Protein AF-A0A3D4RUM2-F1 (afdb_monomer)

pLDDT: mean 74.3, std 15.33, range [37.53, 96.12]

Foldseek 3Di:
DDDPDDDDDDDPPVRPPVVVVVVVVVVVVVVVVVVVVVVVCVVVCPPPPDDPDDPDCVVVVVVPPDDDDDDDDPDPPDDDDPCPPPDDPDDDDDDDPPDDPPDDDPPDDPDD

Radius of gyration: 34.15 Å; Cα contacts (8 Å, |Δi|>4): 4; chains: 1; bounding box: 42×43×91 Å

Sequence (112 aa):
MSKPTLKLPEIPEAEQTPLVQALLRLIVEQQERIEELEAEVKRLKELKGKPKLKPSRMDAETDKAGEGGTEKKPKPGPKRAKTGELEVHEEQKIVPEGRPVDAREKGWRFKG

Structure (mmCIF, N/CA/C/O backbone):
data_AF-A0A3D4RUM2-F1
#
_entry.id   AF-A0A3D4RUM2-F1
#
loop_
_atom_site.group_PDB
_atom_site.id
_atom_site.type_symbol
_atom_site.label_atom_id
_atom_site.label_alt_id
_atom_site.label_comp_id
_atom_site.label_asym_id
_atom_site.label_entity_id
_atom_site.label_seq_id
_atom_site.pdbx_PDB_ins_code
_atom_site.Cartn_x
_atom_site.Cartn_y
_atom_site.Cartn_z
_atom_site.occupancy
_atom_site.B_iso_or_equiv
_atom_site.auth_seq_id
_atom_site.auth_comp_id
_atom_site.auth_asym_id
_atom_site.auth_atom_id
_atom_site.pdbx_PDB_model_num
ATOM 1 N N . MET A 1 1 ? -0.397 6.272 -10.524 1.00 44.44 1 MET A N 1
ATOM 2 C CA . MET A 1 1 ? -1.490 5.843 -9.633 1.00 44.44 1 MET A CA 1
ATOM 3 C C . MET A 1 1 ? -1.495 6.805 -8.461 1.00 44.44 1 MET A C 1
ATOM 5 O O . MET A 1 1 ? -0.466 6.913 -7.805 1.00 44.44 1 MET A O 1
ATOM 9 N N . SER A 1 2 ? -2.564 7.585 -8.292 1.00 39.97 2 SER A N 1
ATOM 10 C CA . SER A 1 2 ? -2.698 8.489 -7.144 1.00 39.97 2 SER A CA 1
ATOM 11 C C . SER A 1 2 ? -2.828 7.630 -5.887 1.00 39.97 2 SER A C 1
ATOM 13 O O . SER A 1 2 ? -3.645 6.710 -5.885 1.00 39.97 2 SER A O 1
ATOM 15 N N . LYS A 1 3 ? -1.993 7.862 -4.870 1.00 57.41 3 LYS A N 1
ATOM 16 C CA . LYS A 1 3 ? -2.107 7.144 -3.595 1.00 57.41 3 LYS A CA 1
ATOM 17 C C . LYS A 1 3 ? -3.435 7.555 -2.946 1.00 57.41 3 LYS A C 1
ATOM 19 O O . LYS A 1 3 ? -3.664 8.762 -2.837 1.00 57.41 3 LYS A O 1
ATOM 24 N N . PRO A 1 4 ? -4.313 6.625 -2.539 1.00 57.97 4 PRO A N 1
ATOM 25 C CA . PRO A 1 4 ? -5.451 6.994 -1.717 1.00 57.97 4 PRO A CA 1
ATOM 26 C C . PRO A 1 4 ? -4.900 7.433 -0.360 1.00 57.97 4 PRO A C 1
ATOM 28 O O . PRO A 1 4 ? -4.425 6.619 0.423 1.00 57.97 4 PRO A O 1
ATOM 31 N N . THR A 1 5 ? -4.899 8.736 -0.098 1.00 64.88 5 THR A N 1
ATOM 32 C CA . THR A 1 5 ? -4.703 9.247 1.255 1.00 64.88 5 THR A CA 1
ATOM 33 C C . THR A 1 5 ? -5.877 8.758 2.092 1.00 64.88 5 THR A C 1
ATOM 35 O O . THR A 1 5 ? -7.023 9.128 1.825 1.00 64.88 5 THR A O 1
ATOM 38 N N . LEU A 1 6 ? -5.604 7.890 3.070 1.00 67.50 6 LEU A N 1
ATOM 39 C CA . LEU A 1 6 ? -6.606 7.443 4.029 1.00 67.50 6 LEU A CA 1
ATOM 40 C C . LEU A 1 6 ? -7.081 8.657 4.824 1.00 67.50 6 LEU A C 1
ATOM 42 O O . LEU A 1 6 ? -6.383 9.168 5.697 1.00 67.50 6 LEU A O 1
ATOM 46 N N . LYS A 1 7 ? -8.270 9.149 4.486 1.00 76.69 7 LYS A N 1
ATOM 47 C CA . LYS A 1 7 ? -8.981 10.115 5.314 1.00 76.69 7 LYS A CA 1
ATOM 48 C C . LYS A 1 7 ? -9.727 9.319 6.371 1.00 76.69 7 LYS A C 1
ATOM 50 O O . LYS A 1 7 ? -10.670 8.603 6.038 1.00 76.69 7 LYS A O 1
ATOM 55 N N . LEU A 1 8 ? -9.271 9.410 7.617 1.00 74.94 8 LEU A N 1
ATOM 56 C CA . LEU A 1 8 ? -10.017 8.851 8.735 1.00 74.94 8 LEU A CA 1
ATOM 57 C C . LEU A 1 8 ? -11.351 9.607 8.863 1.00 74.94 8 LEU A C 1
ATOM 59 O O . LEU A 1 8 ? -11.369 10.827 8.680 1.00 74.94 8 LEU A O 1
ATOM 63 N N . PRO A 1 9 ? -12.463 8.906 9.126 1.00 80.62 9 PRO A N 1
ATOM 64 C CA . PRO A 1 9 ? -13.733 9.562 9.395 1.00 80.62 9 PRO A CA 1
ATOM 65 C C . PRO A 1 9 ? -13.641 10.374 10.693 1.00 80.62 9 PRO A C 1
ATOM 67 O O . PRO A 1 9 ? -12.991 9.953 11.650 1.00 80.62 9 PRO A O 1
ATOM 70 N N . GLU A 1 10 ? -14.308 11.527 10.734 1.00 83.06 10 GLU A N 1
ATOM 71 C CA . GLU A 1 10 ? -14.521 12.253 11.987 1.00 83.06 10 GLU A CA 1
ATOM 72 C C . GLU A 1 10 ? -15.556 11.488 12.816 1.00 83.06 10 GLU A C 1
ATOM 74 O O . GLU A 1 10 ? -16.706 11.340 12.405 1.00 83.06 10 GLU A O 1
ATOM 79 N N . ILE A 1 11 ? -15.124 10.956 13.961 1.00 83.81 11 ILE A N 1
ATOM 80 C CA . ILE A 1 11 ? -15.971 10.168 14.861 1.00 83.81 11 ILE A CA 1
ATOM 81 C C . ILE A 1 11 ? -16.381 11.061 16.042 1.00 83.81 11 ILE A C 1
ATOM 83 O O . ILE A 1 11 ? -15.493 11.556 16.751 1.00 83.81 11 ILE A O 1
ATOM 87 N N . PRO A 1 12 ? -17.691 11.268 16.285 1.00 89.00 12 PRO A N 1
ATOM 88 C CA . PRO A 1 12 ? -18.180 12.021 17.439 1.00 89.00 12 PRO A CA 1
ATOM 89 C C . PRO A 1 12 ? -17.636 11.455 18.757 1.00 89.00 12 PRO A C 1
ATOM 91 O O . PRO A 1 12 ? -17.485 10.243 18.890 1.00 89.00 12 PRO A O 1
ATOM 94 N N . GLU A 1 13 ? -17.394 12.298 19.766 1.00 81.94 13 GL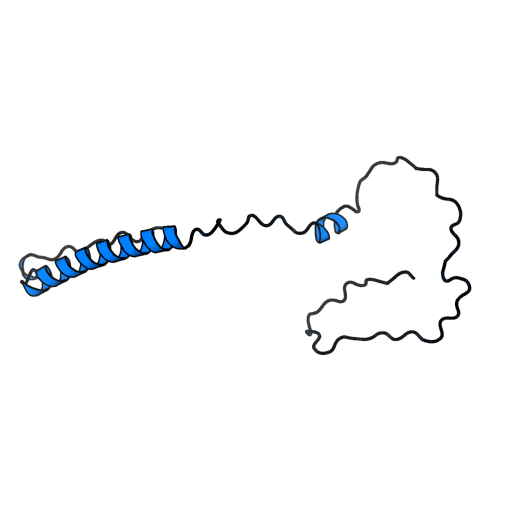U A N 1
ATOM 95 C CA . GLU A 1 13 ? -16.812 11.863 21.053 1.00 81.94 13 GLU A CA 1
ATOM 96 C C . GLU A 1 13 ? -17.601 10.728 21.727 1.00 81.94 13 GLU A C 1
ATOM 98 O O . GLU A 1 13 ? -17.008 9.814 22.296 1.00 81.94 13 GLU A O 1
ATOM 103 N N . ALA A 1 14 ? -18.931 10.733 21.595 1.00 88.12 14 ALA A N 1
ATOM 104 C CA . ALA A 1 14 ? -19.806 9.684 22.123 1.00 88.12 14 ALA A CA 1
ATOM 105 C C . ALA A 1 14 ? -19.529 8.289 21.524 1.00 88.12 14 ALA A C 1
ATOM 107 O O . ALA A 1 14 ? -19.823 7.274 22.153 1.00 88.12 14 ALA A O 1
ATOM 108 N N . GLU A 1 15 ? -18.955 8.232 20.322 1.00 88.62 15 GLU A N 1
ATOM 109 C CA . GLU A 1 15 ? -18.638 7.002 19.594 1.00 88.62 15 GLU A CA 1
ATOM 110 C C . GLU A 1 15 ? -17.154 6.611 19.715 1.00 88.62 15 GLU A C 1
ATOM 112 O O . GLU A 1 15 ? -16.763 5.513 19.308 1.00 88.62 15 GLU A O 1
ATOM 117 N N . GLN A 1 16 ? -16.321 7.449 20.346 1.00 88.12 16 GLN A N 1
ATOM 118 C CA . GLN A 1 16 ? -14.902 7.177 20.614 1.00 88.12 16 GLN A CA 1
ATOM 119 C C . GLN A 1 16 ? -14.714 6.229 21.801 1.00 88.12 16 GLN A C 1
ATOM 121 O O . GLN A 1 16 ? -13.999 6.502 22.766 1.00 88.12 16 GLN A O 1
ATOM 126 N N . THR A 1 17 ? -15.359 5.071 21.720 1.00 94.75 17 THR A N 1
ATOM 127 C CA . THR A 1 17 ? -15.164 3.994 22.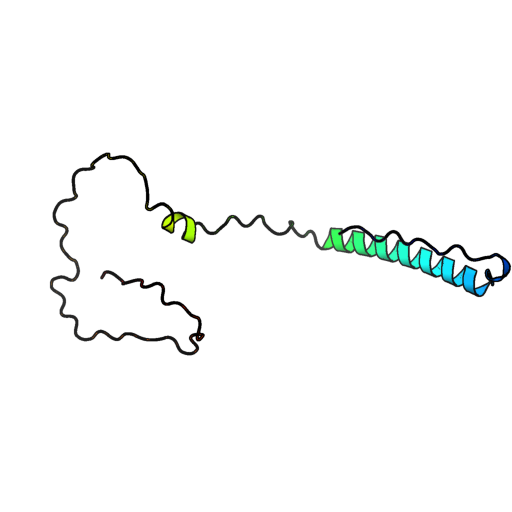686 1.00 94.75 17 THR A CA 1
ATOM 128 C C . THR A 1 17 ? -13.693 3.543 22.703 1.00 94.75 17 THR A C 1
ATOM 130 O O . THR A 1 17 ? -12.996 3.660 21.687 1.00 94.75 17 THR A O 1
ATOM 133 N N . PRO A 1 18 ? -13.200 2.959 23.811 1.00 94.69 18 PRO A N 1
ATOM 134 C CA . PRO A 1 18 ? -11.823 2.462 23.889 1.00 94.69 18 PRO A CA 1
ATOM 135 C C . PRO A 1 18 ? -11.457 1.480 22.765 1.00 94.69 18 PRO A C 1
ATOM 137 O O . PRO A 1 18 ? -10.331 1.482 22.273 1.00 94.69 18 PRO A O 1
ATOM 140 N N . LEU A 1 19 ? -12.423 0.669 22.314 1.00 96.12 19 LEU A N 1
ATOM 141 C CA . LEU A 1 19 ? -12.242 -0.239 21.183 1.00 96.12 19 LEU A CA 1
ATOM 142 C C . LEU A 1 19 ? -12.014 0.523 19.873 1.00 96.12 19 LEU A C 1
ATOM 144 O O . LEU A 1 19 ? -11.098 0.191 19.128 1.00 96.12 19 LEU A O 1
ATOM 148 N N . VAL A 1 20 ? -12.822 1.549 19.598 1.00 94.56 20 VAL A N 1
ATOM 149 C CA . VAL A 1 20 ? -12.679 2.379 18.393 1.00 94.56 20 VAL A CA 1
ATOM 150 C C . VAL A 1 20 ? -11.311 3.059 18.372 1.00 94.56 20 VAL A C 1
ATOM 152 O O . VAL A 1 20 ? -10.632 3.025 17.350 1.00 94.56 20 VAL A O 1
ATOM 155 N N . GLN A 1 21 ? -10.849 3.589 19.506 1.00 91.25 21 GLN A N 1
ATOM 156 C CA . GLN A 1 21 ? -9.511 4.183 19.611 1.00 91.25 21 GLN A CA 1
ATOM 157 C C . GLN A 1 21 ? -8.394 3.161 19.342 1.00 91.25 21 GLN A C 1
ATOM 159 O O . GLN A 1 21 ? -7.445 3.456 18.613 1.00 91.25 21 GLN A O 1
ATOM 164 N N . ALA A 1 22 ? -8.519 1.943 19.879 1.00 95.00 22 ALA A N 1
ATOM 165 C CA . ALA A 1 22 ? -7.567 0.866 19.620 1.00 95.00 22 ALA A CA 1
ATOM 166 C C . ALA A 1 22 ? -7.545 0.461 18.135 1.00 95.00 22 ALA A C 1
ATOM 168 O O . ALA A 1 22 ? -6.473 0.277 17.563 1.00 95.00 22 ALA A O 1
ATOM 169 N N . LEU A 1 23 ? -8.712 0.376 17.489 1.00 94.50 23 LEU A N 1
ATOM 170 C CA . LEU A 1 23 ? -8.820 0.073 16.061 1.00 94.50 23 LEU A CA 1
ATOM 171 C C . LEU A 1 23 ? -8.200 1.170 15.192 1.00 94.50 23 LEU A C 1
ATOM 173 O O . LEU A 1 23 ? -7.454 0.855 14.270 1.00 94.50 23 LEU A O 1
ATOM 177 N N . LEU A 1 24 ? -8.455 2.445 15.500 1.00 91.38 24 LEU A N 1
ATOM 178 C CA . LEU A 1 24 ? -7.840 3.568 14.786 1.00 91.38 24 LEU A CA 1
ATOM 179 C C . LEU A 1 24 ? -6.315 3.514 14.872 1.00 91.38 24 LEU A C 1
ATOM 181 O O . LEU A 1 24 ? -5.637 3.675 13.859 1.00 91.38 24 LEU A O 1
ATOM 185 N N . ARG A 1 25 ? -5.773 3.223 16.059 1.00 91.94 25 ARG A N 1
ATOM 186 C CA . ARG A 1 25 ? -4.330 3.053 16.245 1.00 91.94 25 ARG A CA 1
ATOM 187 C C . ARG A 1 25 ? -3.776 1.903 15.402 1.00 91.94 25 ARG A C 1
ATOM 189 O O . ARG A 1 25 ? -2.787 2.093 14.703 1.00 91.94 25 ARG A O 1
ATOM 196 N N . LEU A 1 26 ? -4.436 0.745 15.419 1.00 95.31 26 LEU A N 1
ATOM 197 C CA . LEU A 1 26 ? -4.032 -0.409 14.611 1.00 95.31 26 LEU A CA 1
ATOM 198 C C . LEU A 1 26 ? -4.060 -0.107 13.108 1.00 95.31 26 LEU A C 1
ATOM 200 O O . LEU A 1 26 ? -3.181 -0.561 12.385 1.00 95.31 26 LEU A O 1
ATOM 204 N N . ILE A 1 27 ? -5.047 0.656 12.632 1.00 92.81 27 ILE A N 1
ATOM 205 C CA . ILE A 1 27 ? -5.137 1.067 11.224 1.00 92.81 27 ILE A CA 1
ATOM 206 C C . ILE A 1 27 ? -3.940 1.943 10.839 1.00 92.81 27 ILE A C 1
ATOM 208 O O . ILE A 1 27 ? -3.355 1.732 9.779 1.00 92.81 27 ILE A O 1
ATOM 212 N N . VAL A 1 28 ? -3.554 2.893 11.697 1.00 90.06 28 VAL A N 1
ATOM 213 C CA . VAL A 1 28 ? -2.382 3.751 11.460 1.00 90.06 28 VAL A CA 1
ATOM 214 C C . VAL A 1 28 ? -1.098 2.920 11.416 1.00 90.06 28 VAL A C 1
ATOM 216 O O . VAL A 1 28 ? -0.361 3.004 10.437 1.00 90.06 28 VAL A O 1
ATOM 219 N N . GLU A 1 29 ? -0.873 2.054 12.407 1.00 94.38 29 GLU A N 1
ATOM 220 C CA . GLU A 1 29 ? 0.309 1.178 12.464 1.00 94.38 29 GLU A CA 1
ATOM 221 C C . GLU A 1 29 ? 0.385 0.239 11.241 1.00 94.38 29 GLU A C 1
ATOM 223 O O . GLU A 1 29 ? 1.452 0.020 10.662 1.00 94.38 29 GLU A O 1
ATOM 228 N N . GLN A 1 30 ? -0.756 -0.293 10.790 1.00 95.50 30 GLN A N 1
ATOM 229 C CA . GLN A 1 30 ? -0.823 -1.101 9.570 1.00 95.50 30 GLN A CA 1
ATOM 230 C C . GLN A 1 30 ? -0.493 -0.286 8.320 1.00 95.50 30 GLN A C 1
ATOM 232 O O . GLN A 1 30 ? 0.200 -0.793 7.437 1.00 95.50 30 GLN A O 1
ATOM 237 N N . GLN A 1 31 ? -0.965 0.957 8.234 1.00 91.19 31 GLN A N 1
ATOM 238 C CA . GLN A 1 31 ? -0.707 1.813 7.082 1.00 91.19 31 GLN A CA 1
ATOM 239 C C . GLN A 1 31 ? 0.780 2.156 6.962 1.00 91.19 31 GLN A C 1
ATOM 241 O O . GLN A 1 31 ? 1.341 2.034 5.874 1.00 91.19 31 GLN A O 1
ATOM 246 N N . GLU A 1 32 ? 1.434 2.502 8.071 1.00 92.56 32 GLU A N 1
ATOM 247 C CA . GLU A 1 32 ? 2.885 2.720 8.112 1.00 92.56 32 GLU A CA 1
ATOM 248 C C . GLU A 1 32 ? 3.634 1.477 7.620 1.00 92.56 32 GLU A C 1
ATOM 250 O O . GLU A 1 32 ? 4.496 1.555 6.741 1.00 92.56 32 GLU A O 1
ATOM 255 N N . ARG A 1 33 ? 3.233 0.295 8.105 1.00 95.56 33 ARG A N 1
ATOM 256 C CA . ARG A 1 33 ? 3.854 -0.964 7.692 1.00 95.56 33 ARG A CA 1
ATOM 257 C C . ARG A 1 33 ? 3.644 -1.272 6.210 1.00 95.56 33 ARG A C 1
ATOM 259 O O . ARG A 1 33 ? 4.554 -1.783 5.555 1.00 95.56 33 ARG A O 1
ATOM 266 N N . ILE A 1 34 ? 2.461 -0.987 5.671 1.00 95.12 34 ILE A N 1
ATOM 267 C CA . ILE A 1 34 ? 2.175 -1.142 4.241 1.00 95.12 34 ILE A CA 1
ATOM 268 C C . ILE A 1 34 ? 3.079 -0.216 3.428 1.00 95.12 34 ILE A C 1
ATOM 270 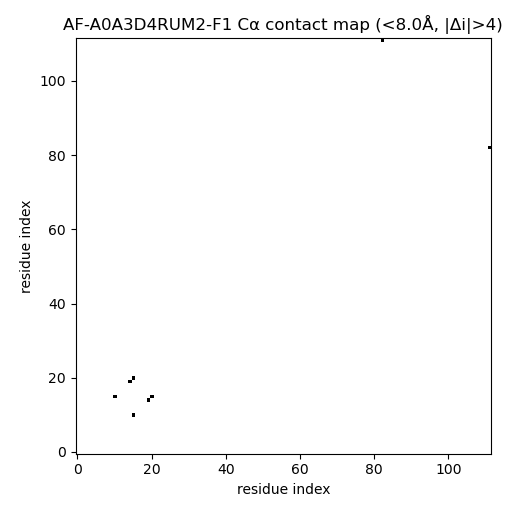O O . ILE A 1 34 ? 3.668 -0.665 2.449 1.00 95.12 34 ILE A O 1
ATOM 274 N N . GLU A 1 35 ? 3.249 1.038 3.841 1.00 90.56 35 GLU A N 1
ATOM 275 C CA . GLU A 1 35 ? 4.100 1.998 3.134 1.00 90.56 35 GLU A CA 1
ATOM 276 C C . GLU A 1 35 ? 5.572 1.580 3.116 1.00 90.56 35 GLU A C 1
ATOM 278 O O . GLU A 1 35 ? 6.215 1.649 2.064 1.00 90.56 35 GLU A O 1
ATOM 283 N N . GLU A 1 36 ? 6.093 1.088 4.242 1.00 93.81 36 GLU A N 1
ATOM 284 C CA . GLU A 1 36 ? 7.434 0.505 4.318 1.00 93.81 36 GLU A CA 1
ATOM 285 C C . GLU A 1 36 ? 7.593 -0.671 3.350 1.00 93.81 36 GLU A C 1
ATOM 287 O O . GLU A 1 36 ? 8.556 -0.731 2.583 1.00 93.81 36 GLU A O 1
ATOM 292 N N . LEU A 1 37 ? 6.635 -1.603 3.356 1.00 94.62 37 LEU A N 1
ATOM 293 C CA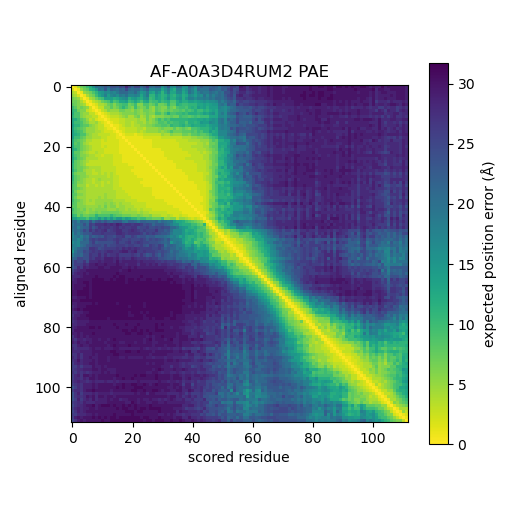 . LEU A 1 37 ? 6.667 -2.784 2.498 1.00 94.62 37 LEU A CA 1
ATOM 294 C C . LEU A 1 37 ? 6.525 -2.419 1.019 1.00 94.62 37 LEU A C 1
ATOM 296 O O . LEU A 1 37 ? 7.209 -2.999 0.181 1.00 94.62 37 LEU A O 1
ATOM 300 N N . GLU A 1 38 ? 5.683 -1.450 0.670 1.00 90.25 38 GLU A N 1
ATOM 301 C CA . GLU A 1 38 ? 5.562 -0.947 -0.698 1.00 90.25 38 GLU A CA 1
ATOM 302 C C . GLU A 1 38 ? 6.854 -0.279 -1.172 1.00 90.25 38 GLU A C 1
ATOM 304 O O . GLU A 1 38 ? 7.280 -0.496 -2.312 1.00 90.25 38 GLU A O 1
ATOM 309 N N . ALA A 1 39 ? 7.493 0.519 -0.311 1.00 87.56 39 ALA A N 1
ATOM 310 C CA . ALA A 1 39 ? 8.780 1.137 -0.602 1.00 87.56 39 ALA A CA 1
ATOM 311 C C . ALA A 1 39 ? 9.865 0.073 -0.811 1.00 87.56 39 ALA A C 1
ATOM 313 O O . ALA A 1 39 ? 10.615 0.141 -1.789 1.00 87.56 39 ALA A O 1
ATOM 314 N N . GLU A 1 40 ? 9.894 -0.946 0.045 1.00 91.56 40 GLU A N 1
ATOM 315 C CA . GLU A 1 40 ? 10.826 -2.065 -0.041 1.00 91.56 40 GLU A CA 1
ATOM 316 C C . GLU A 1 40 ? 10.581 -2.914 -1.294 1.00 91.56 40 GLU A C 1
ATOM 318 O O . GLU A 1 40 ? 11.515 -3.213 -2.033 1.00 91.56 40 GLU A O 1
ATOM 323 N N . VAL A 1 41 ? 9.325 -3.223 -1.623 1.00 89.06 41 VAL A N 1
ATOM 324 C CA . VAL A 1 41 ? 8.949 -3.901 -2.872 1.00 89.06 41 VAL A CA 1
ATOM 325 C C . VAL A 1 41 ? 9.360 -3.072 -4.081 1.00 89.06 41 VAL A C 1
ATOM 327 O O . VAL A 1 41 ? 9.856 -3.628 -5.058 1.00 89.06 41 VAL A O 1
ATOM 330 N N . LYS A 1 42 ? 9.173 -1.751 -4.049 1.00 84.12 42 LYS A N 1
ATOM 331 C CA . LYS A 1 42 ? 9.590 -0.855 -5.133 1.00 84.12 42 LYS A CA 1
ATOM 332 C C . LYS A 1 42 ? 11.109 -0.841 -5.293 1.00 84.12 42 LYS A C 1
ATOM 334 O O . LYS A 1 42 ? 11.576 -0.846 -6.431 1.00 84.12 42 LYS A O 1
ATOM 339 N N . ARG A 1 43 ? 11.853 -0.838 -4.180 1.00 84.44 43 ARG A N 1
ATOM 340 C CA . ARG A 1 43 ? 13.312 -0.965 -4.169 1.00 84.44 43 ARG A CA 1
ATOM 341 C C . ARG A 1 43 ? 13.716 -2.308 -4.760 1.00 84.44 43 ARG A C 1
ATOM 343 O O . ARG A 1 43 ? 14.329 -2.315 -5.809 1.00 84.44 43 ARG A O 1
ATOM 350 N N . LEU A 1 44 ? 13.307 -3.423 -4.154 1.00 83.44 44 LEU A N 1
ATOM 351 C CA . LEU A 1 44 ? 13.679 -4.787 -4.552 1.00 83.44 44 LEU A CA 1
ATOM 352 C C . LEU A 1 44 ? 13.279 -5.138 -5.977 1.00 83.44 44 LEU A C 1
ATOM 354 O O . LEU A 1 44 ? 13.988 -5.879 -6.651 1.00 83.44 44 LEU A O 1
ATOM 358 N N . LYS A 1 45 ? 12.133 -4.631 -6.440 1.00 75.62 45 LYS A N 1
ATOM 359 C CA . LYS A 1 45 ? 11.711 -4.900 -7.806 1.00 75.62 45 LYS A CA 1
ATOM 360 C C . LYS A 1 45 ? 12.676 -4.300 -8.815 1.00 75.62 45 LYS A C 1
ATOM 362 O O . LYS A 1 45 ? 12.672 -4.845 -9.909 1.00 75.62 45 LYS A O 1
ATOM 367 N N . GLU A 1 46 ? 13.451 -3.247 -8.483 1.00 64.25 46 GLU A N 1
ATOM 368 C CA . GLU A 1 46 ? 14.431 -2.555 -9.354 1.00 64.25 46 GLU A CA 1
ATOM 369 C C . GLU A 1 46 ? 14.052 -2.634 -10.839 1.00 64.25 46 GLU A C 1
ATOM 371 O O . GLU A 1 46 ? 14.882 -2.879 -11.720 1.00 64.25 46 GLU A O 1
ATOM 376 N N . LEU A 1 47 ? 12.751 -2.510 -11.131 1.00 59.25 47 LEU A N 1
ATOM 377 C CA . LEU A 1 47 ? 12.243 -2.808 -12.452 1.00 59.25 47 LEU A CA 1
ATOM 378 C C . LEU A 1 47 ? 12.711 -1.610 -13.241 1.00 59.25 47 LEU A C 1
ATOM 380 O O . LEU A 1 47 ? 12.110 -0.539 -13.125 1.00 59.25 47 LEU A O 1
ATOM 384 N N . LYS A 1 48 ? 13.800 -1.772 -14.006 1.00 59.81 48 LYS A N 1
ATOM 385 C CA . LYS A 1 48 ? 14.108 -0.895 -15.133 1.00 59.81 48 LYS A CA 1
ATOM 386 C C . LYS A 1 48 ? 12.758 -0.672 -15.793 1.00 59.81 48 LYS A C 1
ATOM 388 O O . LYS A 1 48 ? 12.148 -1.641 -16.251 1.00 59.81 48 LYS A O 1
ATOM 393 N N . GLY A 1 49 ? 12.228 0.548 -15.648 1.00 61.88 49 GLY A N 1
ATOM 394 C CA . GLY A 1 49 ? 10.826 0.821 -15.944 1.00 61.88 49 GLY A CA 1
ATOM 395 C C . GLY A 1 49 ? 10.485 0.272 -17.322 1.00 61.88 49 GLY A C 1
ATOM 396 O O . GLY A 1 49 ? 11.384 0.187 -18.162 1.00 61.88 49 GLY A O 1
ATOM 397 N N . LYS A 1 50 ? 9.222 -0.134 -17.530 1.00 63.16 50 LYS A N 1
ATOM 398 C CA . LYS A 1 50 ? 8.752 -0.788 -18.764 1.00 63.16 50 LYS A CA 1
ATOM 399 C C . LYS A 1 50 ? 9.520 -0.226 -19.967 1.00 63.16 50 LYS A C 1
ATOM 401 O O . LYS A 1 50 ? 9.442 0.989 -20.183 1.00 63.16 50 LYS A O 1
ATOM 406 N N . PRO A 1 51 ? 10.327 -1.044 -20.671 1.00 67.69 51 PRO A N 1
ATOM 407 C CA . PRO A 1 51 ? 11.260 -0.516 -21.650 1.00 67.69 51 PRO A CA 1
ATOM 408 C C . PRO A 1 51 ? 10.485 0.339 -22.645 1.00 67.69 51 PRO A C 1
ATOM 410 O O . PRO A 1 51 ? 9.395 -0.045 -23.079 1.00 67.69 51 PRO A O 1
ATOM 413 N N . LYS A 1 52 ? 11.033 1.508 -22.995 1.00 73.75 52 LYS A N 1
ATOM 414 C CA . LYS A 1 52 ? 10.541 2.271 -24.145 1.00 73.75 52 LYS A CA 1
ATOM 415 C C . LYS A 1 52 ? 10.816 1.432 -25.391 1.00 73.75 52 LYS A C 1
ATOM 417 O O . LYS A 1 52 ? 11.872 1.546 -26.010 1.00 73.75 52 LYS A O 1
ATOM 422 N N . LEU A 1 53 ? 9.879 0.546 -25.712 1.00 75.44 53 LEU A N 1
ATOM 423 C CA . LEU A 1 53 ? 9.875 -0.223 -26.941 1.00 75.44 53 LEU A CA 1
ATOM 424 C C . LEU A 1 53 ? 9.652 0.774 -28.074 1.00 75.44 53 LEU A C 1
ATOM 426 O O . LEU A 1 53 ? 8.612 1.428 -28.146 1.00 75.44 53 LEU A O 1
ATOM 430 N N . LYS A 1 54 ? 10.658 0.932 -28.933 1.00 79.31 54 LYS A N 1
ATOM 431 C CA . LYS A 1 54 ? 10.450 1.608 -30.212 1.00 79.31 54 LYS A CA 1
ATOM 432 C C . LYS A 1 54 ? 9.484 0.747 -31.038 1.00 79.31 54 LYS A C 1
ATOM 434 O O . LYS A 1 54 ? 9.550 -0.480 -30.918 1.00 79.31 54 LYS A O 1
ATOM 439 N N . PRO A 1 55 ? 8.609 1.352 -31.860 1.00 77.44 55 PRO A N 1
ATOM 440 C CA . PRO A 1 55 ? 7.826 0.582 -32.817 1.00 77.44 55 PRO A CA 1
ATOM 441 C C . PRO A 1 55 ? 8.769 -0.269 -33.673 1.00 77.44 55 PRO A C 1
ATOM 443 O O . PRO A 1 55 ? 9.907 0.133 -33.949 1.00 77.44 55 PRO A O 1
ATOM 446 N N . SER A 1 56 ? 8.311 -1.462 -34.050 1.00 77.62 56 SER A N 1
ATOM 447 C CA . SER A 1 56 ? 9.086 -2.339 -34.921 1.00 77.62 56 SER A CA 1
ATOM 448 C C . SER A 1 56 ? 9.414 -1.603 -36.219 1.00 77.62 56 SER A C 1
ATOM 450 O O . SER A 1 56 ? 8.545 -0.984 -36.830 1.00 77.62 56 SER A O 1
ATOM 452 N N . ARG A 1 57 ? 10.672 -1.681 -36.669 1.00 74.06 57 ARG A N 1
ATOM 453 C CA . ARG A 1 57 ? 11.062 -1.164 -37.993 1.00 74.06 57 ARG A CA 1
ATOM 454 C C . ARG A 1 57 ? 10.453 -1.970 -39.142 1.00 74.06 57 ARG A C 1
ATOM 456 O O . ARG A 1 57 ? 10.506 -1.512 -40.274 1.00 74.06 57 ARG A O 1
ATOM 463 N N . MET A 1 58 ? 9.859 -3.123 -38.841 1.00 71.25 58 MET A N 1
ATOM 464 C CA . MET A 1 58 ? 9.216 -3.991 -39.821 1.00 71.25 58 MET A CA 1
ATOM 465 C C . MET A 1 58 ? 8.069 -3.292 -40.565 1.00 71.25 58 MET A C 1
ATOM 467 O O . MET A 1 58 ? 7.943 -3.487 -41.766 1.00 71.25 58 MET A O 1
ATOM 471 N N . ASP A 1 59 ? 7.296 -2.437 -39.887 1.00 61.59 59 ASP A N 1
ATOM 472 C CA . ASP A 1 59 ? 6.219 -1.664 -40.526 1.00 61.59 59 ASP A CA 1
ATOM 473 C C . ASP A 1 59 ? 6.743 -0.352 -41.157 1.00 61.59 59 ASP A C 1
ATOM 475 O O . ASP A 1 59 ? 6.234 0.126 -42.170 1.00 61.59 59 ASP A O 1
ATOM 479 N N . ALA A 1 60 ? 7.839 0.205 -40.625 1.00 61.22 60 ALA A N 1
ATOM 480 C CA . ALA A 1 60 ? 8.448 1.430 -41.154 1.00 61.22 60 ALA A CA 1
ATOM 481 C C . ALA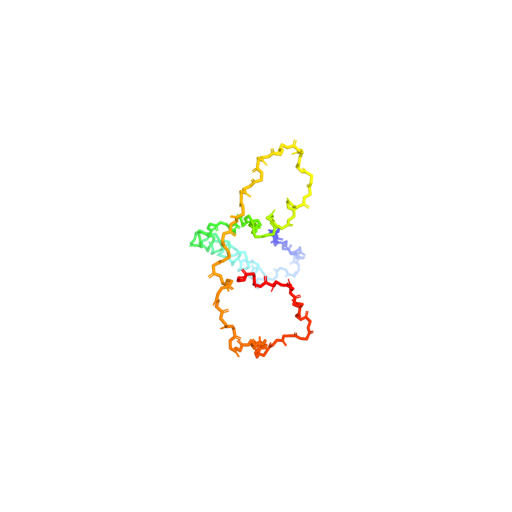 A 1 60 ? 9.083 1.243 -42.546 1.00 61.22 60 ALA A C 1
ATOM 483 O O . ALA A 1 60 ? 9.153 2.197 -43.323 1.00 61.22 60 ALA A O 1
ATOM 484 N N . GLU A 1 61 ? 9.542 0.031 -42.875 1.00 58.91 61 GLU A N 1
ATOM 485 C CA . GLU A 1 61 ? 10.011 -0.296 -44.228 1.00 58.91 61 GLU A CA 1
ATOM 486 C C . GLU A 1 61 ? 8.861 -0.539 -45.218 1.00 58.91 61 GLU A C 1
ATOM 488 O O . GLU A 1 61 ? 9.078 -0.436 -46.424 1.00 58.91 61 GLU A O 1
ATOM 493 N N . THR A 1 62 ? 7.634 -0.787 -44.741 1.00 57.31 62 THR A N 1
ATOM 494 C CA . THR A 1 62 ? 6.457 -0.946 -45.611 1.00 57.31 62 THR A CA 1
ATOM 495 C C . THR A 1 62 ? 5.758 0.371 -45.953 1.00 57.31 62 THR A C 1
ATOM 497 O O . THR A 1 62 ? 5.145 0.454 -47.014 1.00 57.31 62 THR A O 1
ATOM 500 N N . ASP A 1 63 ? 5.918 1.418 -45.133 1.00 52.56 63 ASP A N 1
ATOM 501 C CA . ASP A 1 63 ? 5.309 2.742 -45.370 1.00 52.56 63 ASP A CA 1
ATOM 502 C C . ASP A 1 63 ? 6.207 3.709 -46.168 1.00 52.56 63 ASP A C 1
ATOM 504 O O . ASP A 1 63 ? 5.752 4.738 -46.662 1.00 52.56 63 ASP A O 1
ATOM 508 N N . LYS A 1 64 ? 7.496 3.389 -46.351 1.00 51.12 64 LYS A N 1
ATOM 509 C CA . LYS A 1 64 ? 8.459 4.195 -47.133 1.00 51.12 64 LYS A CA 1
ATOM 510 C C . LYS A 1 64 ? 8.414 3.917 -48.644 1.00 51.12 64 LYS A C 1
ATOM 512 O O . LYS A 1 64 ? 9.380 4.192 -49.353 1.00 51.12 64 LYS A O 1
ATOM 517 N N . ALA A 1 65 ? 7.297 3.406 -49.154 1.00 49.66 65 ALA A N 1
ATOM 518 C CA . ALA A 1 65 ? 7.032 3.311 -50.586 1.00 49.66 65 ALA A CA 1
ATOM 519 C C . ALA A 1 65 ? 6.157 4.490 -51.045 1.00 49.66 65 ALA A C 1
ATOM 521 O O . ALA A 1 65 ? 4.992 4.323 -51.389 1.00 49.66 65 ALA A O 1
ATOM 522 N N . GLY A 1 66 ? 6.725 5.694 -51.051 1.00 50.50 66 GLY A N 1
ATOM 523 C CA . GLY A 1 66 ? 6.068 6.872 -51.608 1.00 50.50 66 GLY A CA 1
ATOM 524 C C . GLY A 1 66 ? 6.891 8.131 -51.379 1.00 50.50 66 GLY A C 1
ATOM 525 O O . GLY A 1 66 ? 7.158 8.482 -50.240 1.00 50.50 66 GLY A O 1
ATOM 526 N N . GLU A 1 67 ? 7.280 8.791 -52.470 1.00 46.12 67 GLU A N 1
ATOM 527 C CA . GLU A 1 67 ? 7.885 10.134 -52.506 1.00 46.12 67 GLU A CA 1
ATOM 528 C C . GLU A 1 67 ? 9.378 10.224 -52.132 1.00 46.12 67 GLU A C 1
ATOM 530 O O . GLU A 1 67 ? 9.800 10.883 -51.186 1.00 46.12 67 GLU A O 1
ATOM 535 N N . GLY A 1 68 ? 10.215 9.584 -52.956 1.00 37.53 68 GLY A N 1
ATOM 536 C CA . GLY A 1 68 ? 11.643 9.883 -53.072 1.00 37.53 68 GLY A CA 1
ATOM 537 C C . GLY A 1 68 ? 11.972 10.327 -54.496 1.00 37.53 68 GLY A C 1
ATOM 538 O O . GLY A 1 68 ? 11.788 9.557 -55.438 1.00 37.53 68 GLY A O 1
ATOM 539 N N . GLY A 1 69 ? 12.420 11.577 -54.635 1.00 38.84 69 GLY A N 1
ATOM 540 C CA . GLY A 1 69 ? 12.771 12.237 -55.891 1.00 38.84 69 GLY A CA 1
ATOM 541 C C . GLY A 1 69 ? 13.765 11.471 -56.773 1.00 38.84 69 GLY A C 1
ATOM 542 O O . GLY A 1 69 ? 14.561 10.643 -56.335 1.00 38.84 69 GLY A O 1
ATOM 543 N N . THR A 1 70 ? 13.663 11.758 -58.064 1.00 48.12 70 THR A N 1
ATOM 544 C CA . THR A 1 70 ? 14.269 11.049 -59.186 1.00 48.12 70 THR A CA 1
ATOM 545 C C . THR A 1 70 ? 15.770 11.309 -59.334 1.00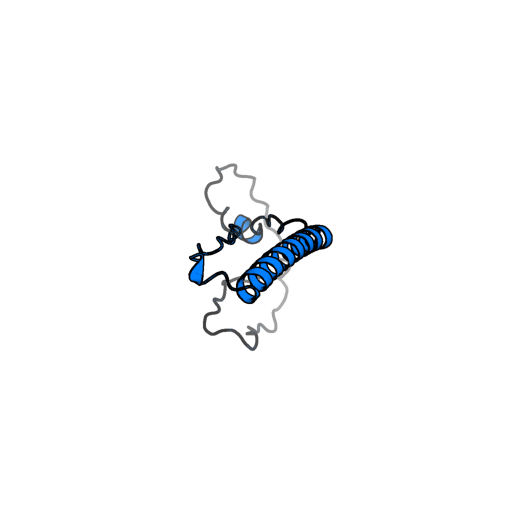 48.12 70 THR A C 1
ATOM 547 O O . THR A 1 70 ? 16.168 12.220 -60.053 1.00 48.12 70 THR A O 1
ATOM 550 N N . GLU A 1 71 ? 16.611 10.432 -58.793 1.00 54.28 71 GLU A N 1
ATOM 551 C CA . GLU A 1 71 ? 17.950 10.200 -59.349 1.00 54.28 71 GLU A CA 1
ATOM 552 C C . GLU A 1 71 ? 18.002 8.794 -59.948 1.00 54.28 71 GLU A C 1
ATOM 554 O O . GLU A 1 71 ? 18.101 7.775 -59.259 1.00 54.28 71 GLU A O 1
ATOM 559 N N . LYS A 1 72 ? 17.862 8.729 -61.279 1.00 56.97 72 LYS A N 1
ATOM 560 C CA . LYS A 1 72 ? 17.907 7.481 -62.045 1.00 56.97 72 LYS A CA 1
ATOM 561 C C . LYS A 1 72 ? 19.335 6.932 -62.024 1.00 56.97 72 LYS A C 1
ATOM 563 O O . LYS A 1 72 ? 20.136 7.250 -62.899 1.00 56.97 72 LYS A O 1
ATOM 568 N N . LYS A 1 73 ? 19.640 6.060 -61.059 1.00 60.09 73 LYS A N 1
ATOM 569 C CA . LYS A 1 73 ? 20.794 5.156 -61.170 1.00 60.09 73 LYS A CA 1
ATOM 570 C C . LYS A 1 73 ? 20.669 4.343 -62.471 1.00 60.09 73 LYS A C 1
ATOM 572 O O . LYS A 1 73 ? 19.549 3.944 -62.814 1.00 60.09 73 LYS A O 1
ATOM 577 N N . PRO A 1 74 ? 21.773 4.090 -63.201 1.00 60.38 74 PRO A N 1
ATOM 578 C CA . PRO A 1 74 ? 21.728 3.281 -64.411 1.00 60.38 74 PRO A CA 1
ATOM 579 C C . PRO A 1 74 ? 21.102 1.924 -64.087 1.00 60.38 74 PRO A C 1
ATOM 581 O O . PRO A 1 74 ? 21.429 1.302 -63.072 1.00 60.38 74 PRO A O 1
ATOM 584 N N . LYS A 1 75 ? 20.148 1.498 -64.925 1.00 66.38 75 LYS A N 1
ATOM 585 C CA . LYS A 1 75 ? 19.466 0.217 -64.736 1.00 66.38 75 LYS A CA 1
ATOM 586 C C . LYS A 1 75 ? 20.533 -0.883 -64.725 1.00 66.38 75 LYS A C 1
ATOM 588 O O . LYS A 1 75 ? 21.311 -0.948 -65.677 1.00 66.38 75 LYS A O 1
ATOM 593 N N . PRO A 1 76 ? 20.595 -1.730 -63.682 1.00 63.75 76 PRO A N 1
ATOM 594 C CA . PRO A 1 76 ? 21.475 -2.885 -63.717 1.00 63.75 76 PRO A CA 1
ATOM 595 C C . PRO A 1 76 ? 21.133 -3.712 -64.960 1.00 63.75 76 PRO A C 1
ATOM 597 O O . PRO A 1 76 ? 19.953 -3.901 -65.266 1.00 63.75 76 PRO A O 1
ATOM 600 N N . GLY A 1 77 ? 22.165 -4.146 -65.689 1.00 70.94 77 GLY A N 1
ATOM 601 C CA . GLY A 1 77 ? 22.015 -4.973 -66.886 1.00 70.94 77 GLY A CA 1
ATOM 602 C C . GLY A 1 77 ? 21.226 -6.262 -66.615 1.00 70.94 77 GLY A C 1
ATOM 603 O O . GLY A 1 77 ? 20.958 -6.591 -65.452 1.00 70.94 77 GLY A O 1
ATOM 604 N N . PRO A 1 78 ? 20.833 -6.999 -67.669 1.00 74.12 78 PRO A N 1
ATOM 605 C CA . PRO A 1 78 ? 20.023 -8.203 -67.526 1.00 74.12 78 PRO A CA 1
ATOM 606 C C . PRO A 1 78 ? 20.710 -9.190 -66.578 1.00 74.12 78 PRO A C 1
ATOM 608 O O . PRO A 1 78 ? 21.819 -9.659 -66.825 1.00 74.12 78 PRO A O 1
ATOM 611 N N . LYS A 1 79 ? 20.057 -9.469 -65.448 1.00 73.44 79 LYS A N 1
ATOM 612 C CA . LYS A 1 79 ? 20.534 -10.444 -64.467 1.00 73.44 79 LYS A CA 1
ATOM 613 C C . LYS A 1 79 ? 20.081 -11.830 -64.913 1.00 73.44 79 LYS A C 1
ATOM 615 O O . LYS A 1 79 ? 18.902 -12.008 -65.213 1.00 73.44 79 LYS A O 1
ATOM 620 N N . ARG A 1 80 ? 20.990 -12.811 -64.921 1.00 75.44 80 ARG A N 1
ATOM 621 C CA . ARG A 1 80 ? 20.626 -14.220 -65.143 1.00 75.44 80 ARG A CA 1
ATOM 622 C C . ARG A 1 80 ? 19.628 -14.649 -64.064 1.00 75.44 80 ARG A C 1
ATOM 624 O O . ARG A 1 80 ? 19.898 -14.473 -62.873 1.00 75.44 80 ARG A O 1
ATOM 631 N N . ALA A 1 81 ? 18.493 -15.209 -64.476 1.00 74.69 81 ALA A N 1
ATOM 632 C CA . ALA A 1 81 ? 17.568 -15.858 -63.558 1.00 74.69 81 ALA A CA 1
ATOM 633 C C . ALA A 1 81 ? 18.225 -17.139 -63.029 1.00 74.69 81 ALA A C 1
ATOM 635 O O . ALA A 1 81 ? 18.625 -17.997 -63.813 1.00 74.69 81 ALA A O 1
ATOM 636 N N . LYS A 1 82 ? 18.362 -17.261 -61.704 1.00 74.12 82 LYS A N 1
ATOM 637 C CA . LYS A 1 82 ? 18.984 -18.436 -61.061 1.00 74.12 82 LYS A CA 1
ATOM 638 C C . LYS A 1 82 ? 18.153 -19.715 -61.234 1.00 74.12 82 LYS A C 1
ATOM 640 O O . LYS A 1 82 ? 18.680 -20.808 -61.093 1.00 74.12 82 LYS A O 1
ATOM 645 N N . THR A 1 83 ? 16.876 -19.545 -61.548 1.00 72.25 83 THR A N 1
ATOM 646 C CA . THR A 1 83 ? 15.821 -20.559 -61.632 1.00 72.25 83 THR A CA 1
ATOM 647 C C . THR A 1 83 ? 15.331 -20.789 -63.066 1.00 72.25 83 THR A C 1
ATOM 649 O O . THR A 1 83 ? 14.475 -21.633 -63.277 1.00 72.25 83 THR A O 1
ATOM 652 N N . GLY A 1 84 ? 15.872 -20.080 -64.068 1.00 73.62 84 GLY A N 1
ATOM 653 C CA . GLY A 1 84 ? 15.358 -20.118 -65.448 1.00 73.62 84 GLY A CA 1
ATOM 654 C C . GLY A 1 84 ? 15.565 -21.437 -66.202 1.00 73.62 84 GLY A C 1
ATOM 655 O O . GLY A 1 84 ? 14.880 -21.676 -67.188 1.00 73.62 84 GLY A O 1
ATOM 656 N N . GLU A 1 85 ? 16.491 -22.281 -65.745 1.00 80.31 85 GLU A N 1
ATOM 657 C CA . GLU A 1 85 ? 16.773 -23.609 -66.320 1.00 80.31 85 GLU A CA 1
ATOM 658 C C . GLU A 1 85 ? 16.252 -24.755 -65.430 1.00 80.31 85 GLU A C 1
ATOM 660 O O . GLU A 1 85 ? 16.436 -25.920 -65.766 1.00 80.31 85 GLU A O 1
ATOM 665 N N . LEU A 1 86 ? 15.632 -24.449 -64.281 1.00 83.00 86 LEU A N 1
ATOM 666 C CA . LEU A 1 86 ? 15.164 -25.461 -63.332 1.00 83.00 86 LEU A CA 1
ATOM 667 C C . LEU A 1 86 ? 13.704 -25.825 -63.617 1.00 83.00 86 LEU A C 1
ATOM 669 O O . LEU A 1 86 ? 12.831 -24.959 -63.628 1.00 83.00 86 LEU A O 1
ATOM 673 N N . GLU A 1 87 ? 13.432 -27.114 -63.802 1.00 83.56 87 GLU A N 1
ATOM 674 C CA . GLU A 1 87 ? 12.073 -27.636 -63.938 1.00 83.56 87 GLU A CA 1
ATOM 675 C C . GLU A 1 87 ? 11.407 -27.718 -62.555 1.00 83.56 87 GLU A C 1
ATOM 677 O O . GLU A 1 87 ? 11.889 -28.409 -61.654 1.00 83.56 87 GLU A O 1
ATOM 682 N N . VAL A 1 88 ? 10.302 -26.996 -62.356 1.00 83.00 88 VAL A N 1
ATOM 683 C CA . VAL A 1 88 ? 9.505 -27.078 -61.123 1.00 83.00 88 VAL A CA 1
ATOM 684 C C . VAL A 1 88 ? 8.581 -28.281 -61.242 1.00 83.00 88 VAL A C 1
ATOM 686 O O . VAL A 1 88 ? 7.646 -28.271 -62.035 1.00 83.00 88 VAL A O 1
ATOM 689 N N . HIS A 1 89 ? 8.860 -29.320 -60.460 1.00 85.38 89 HIS A N 1
ATOM 690 C CA . HIS A 1 89 ? 8.133 -30.587 -60.545 1.00 85.38 89 HIS A CA 1
ATOM 691 C C . H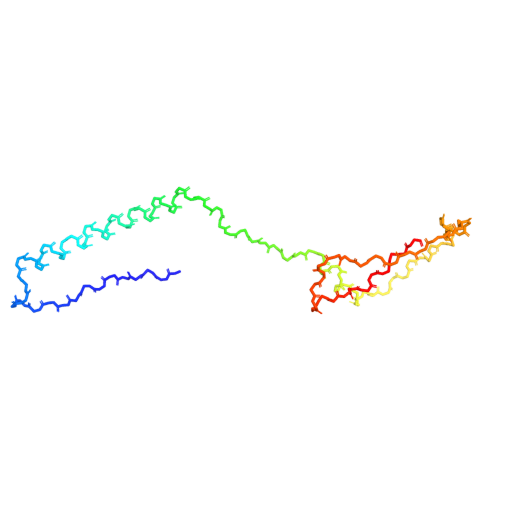IS A 1 89 ? 6.777 -30.511 -59.833 1.00 85.38 89 HIS A C 1
ATOM 693 O O . HIS A 1 89 ? 5.815 -31.144 -60.259 1.00 85.38 89 HIS A O 1
ATOM 699 N N . GLU A 1 90 ? 6.691 -29.730 -58.753 1.00 83.88 90 GLU A N 1
ATOM 700 C CA . GLU A 1 90 ? 5.480 -29.618 -57.951 1.00 83.88 90 GLU A CA 1
ATOM 701 C C . GLU A 1 90 ? 5.450 -28.297 -57.167 1.00 83.88 90 GLU A C 1
ATOM 703 O O . GLU A 1 90 ? 6.455 -27.880 -56.588 1.00 83.88 90 GLU A O 1
ATOM 708 N N . GLU A 1 91 ? 4.286 -27.646 -57.129 1.00 82.62 91 GLU A N 1
ATOM 709 C CA . GLU A 1 91 ? 4.012 -26.478 -56.288 1.00 82.62 91 GLU A CA 1
ATOM 710 C C . GLU A 1 91 ? 2.772 -26.773 -55.433 1.00 82.62 91 GLU A C 1
ATOM 712 O O . GLU A 1 91 ? 1.683 -26.996 -55.962 1.00 82.62 91 GLU A O 1
ATOM 717 N N . GLN A 1 92 ? 2.924 -26.767 -54.106 1.00 81.12 92 GLN A N 1
ATOM 718 C CA . GLN A 1 92 ? 1.813 -26.975 -53.173 1.00 81.12 92 GLN A CA 1
ATOM 719 C C . GLN A 1 92 ? 1.630 -25.767 -52.249 1.00 81.12 92 GLN A C 1
ATOM 721 O O . GLN A 1 92 ? 2.552 -25.347 -51.547 1.00 81.12 92 GLN A O 1
ATOM 726 N N . LYS A 1 93 ? 0.405 -25.229 -52.195 1.00 77.06 93 LYS A N 1
ATOM 727 C CA . LYS A 1 93 ? 0.031 -24.172 -51.245 1.00 77.06 93 LYS A CA 1
ATOM 728 C C . LYS A 1 93 ? -0.390 -24.803 -49.914 1.00 77.06 93 LYS A C 1
ATOM 730 O O . LYS A 1 93 ? -1.530 -25.229 -49.762 1.00 77.06 93 LYS A O 1
ATOM 735 N N . ILE A 1 94 ? 0.521 -24.834 -48.942 1.00 79.25 94 ILE A N 1
ATOM 736 C CA . ILE A 1 94 ? 0.254 -25.373 -47.600 1.00 79.25 94 ILE A CA 1
ATOM 737 C C . ILE A 1 94 ? -0.428 -24.301 -46.738 1.00 79.25 94 ILE A C 1
ATOM 739 O O . ILE A 1 94 ? 0.104 -23.205 -46.545 1.00 79.25 94 ILE A O 1
ATOM 743 N N . VAL A 1 95 ? -1.611 -24.616 -46.208 1.00 77.62 95 VAL A N 1
ATOM 744 C CA . VAL A 1 95 ? -2.323 -23.775 -45.235 1.00 77.62 95 VAL A CA 1
ATOM 745 C C . VAL A 1 95 ? -1.997 -24.280 -43.824 1.00 77.62 95 VAL A C 1
ATOM 747 O O . VAL A 1 95 ? -2.083 -25.483 -43.595 1.00 77.62 95 VAL A O 1
ATOM 750 N N . PRO A 1 96 ? -1.626 -23.406 -42.870 1.00 77.50 96 PRO A N 1
ATOM 751 C CA . PRO A 1 96 ? -1.327 -23.828 -41.505 1.00 77.50 96 PRO A CA 1
ATOM 752 C C . PRO A 1 96 ? -2.588 -24.297 -40.770 1.00 77.50 96 PRO A C 1
ATOM 754 O O . PRO A 1 96 ? -3.640 -23.654 -40.849 1.00 77.50 96 PRO A O 1
ATOM 757 N N . GLU A 1 97 ? -2.458 -25.384 -40.011 1.00 79.94 97 GLU A N 1
ATOM 758 C CA . GLU A 1 97 ? -3.503 -25.865 -39.107 1.00 79.94 97 GLU A CA 1
ATOM 759 C C . GLU A 1 97 ? -3.760 -24.844 -37.985 1.00 79.94 97 GLU A C 1
ATOM 761 O O . GLU A 1 97 ? -2.832 -24.238 -37.447 1.00 79.94 97 GLU A O 1
ATOM 766 N N . GLY A 1 98 ? -5.033 -24.618 -37.646 1.00 81.44 98 GLY A N 1
ATOM 767 C CA . GLY A 1 98 ? -5.428 -23.674 -36.593 1.00 81.44 98 GLY A CA 1
ATOM 768 C C . GLY A 1 98 ? -5.474 -22.200 -37.013 1.00 81.44 98 GLY A C 1
ATOM 769 O O . GLY A 1 98 ? -5.473 -21.326 -36.147 1.00 81.44 98 GLY A O 1
ATOM 770 N N . ARG A 1 99 ? -5.524 -21.894 -38.318 1.00 73.81 99 ARG A N 1
ATOM 771 C CA . ARG A 1 99 ? -5.709 -20.519 -38.804 1.00 73.81 99 ARG A CA 1
ATOM 772 C C . ARG A 1 99 ? -7.025 -19.915 -38.257 1.00 73.81 99 ARG A C 1
ATOM 774 O O . ARG A 1 99 ? -8.091 -20.455 -38.552 1.00 73.81 99 ARG A O 1
ATOM 781 N N . PRO A 1 100 ? -6.974 -18.784 -37.528 1.00 80.50 100 PRO A N 1
ATOM 782 C CA . PRO A 1 100 ? -8.170 -18.060 -37.093 1.00 80.50 100 PRO A CA 1
ATOM 783 C C . PRO A 1 100 ? -9.029 -17.584 -38.274 1.00 80.50 100 PRO A C 1
ATOM 785 O O . PRO A 1 100 ? -8.498 -17.258 -39.336 1.00 80.50 100 PRO A O 1
ATOM 788 N N . VAL A 1 101 ? -10.353 -17.512 -38.092 1.00 72.00 101 VAL A N 1
ATOM 789 C CA . VAL A 1 101 ? -11.317 -17.144 -39.155 1.00 72.00 101 VAL A CA 1
ATOM 790 C C . VAL A 1 101 ? -11.079 -15.724 -39.694 1.00 72.00 101 VAL A C 1
ATOM 792 O O . VAL A 1 101 ? -11.327 -15.452 -40.865 1.00 72.00 101 VAL A O 1
ATOM 795 N N . ASP A 1 102 ? -10.554 -14.826 -38.863 1.00 78.88 102 ASP A N 1
ATOM 796 C CA . ASP A 1 102 ? -10.236 -13.430 -39.181 1.00 78.88 102 ASP A CA 1
ATOM 797 C C . ASP A 1 102 ? -8.789 -13.218 -39.669 1.00 78.88 102 ASP A C 1
ATOM 799 O O . ASP A 1 102 ? -8.371 -12.089 -39.946 1.00 78.88 102 ASP A O 1
ATOM 803 N N . ALA A 1 103 ? -8.002 -14.289 -39.812 1.00 73.19 103 ALA A N 1
ATOM 804 C CA . ALA A 1 103 ? -6.615 -14.191 -40.240 1.00 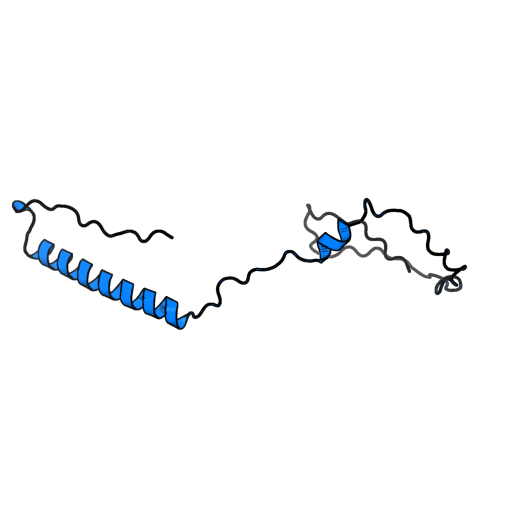73.19 103 ALA A CA 1
ATOM 805 C C . ALA A 1 103 ? -6.508 -13.769 -41.716 1.00 73.19 103 ALA A C 1
ATOM 807 O O . ALA A 1 103 ? -6.839 -14.512 -42.642 1.00 73.19 103 ALA A O 1
ATOM 808 N N . ARG A 1 104 ? -5.966 -12.571 -41.951 1.00 69.38 104 ARG A N 1
ATOM 809 C CA . ARG A 1 104 ? -5.721 -12.034 -43.295 1.00 69.38 104 ARG A CA 1
ATOM 810 C C . ARG A 1 104 ? -4.425 -12.593 -43.894 1.00 69.38 104 ARG A C 1
ATOM 812 O O . ARG A 1 104 ? -3.339 -12.334 -43.375 1.00 69.38 104 ARG A O 1
ATOM 819 N N . GLU A 1 105 ? -4.508 -13.269 -45.044 1.00 68.62 105 GLU A N 1
ATOM 820 C CA . GLU A 1 105 ? -3.323 -13.582 -45.859 1.00 68.62 105 GLU A CA 1
ATOM 821 C C . GLU A 1 105 ? -2.725 -12.275 -46.411 1.00 68.62 105 GLU A C 1
ATOM 823 O O . GLU A 1 105 ? -3.318 -11.618 -47.267 1.00 68.62 105 GLU A O 1
ATOM 828 N N . LYS A 1 106 ? -1.529 -11.880 -45.950 1.00 66.06 106 LYS A N 1
ATOM 829 C CA . LYS A 1 106 ? -0.820 -10.671 -46.425 1.00 66.06 106 LYS A CA 1
ATOM 830 C C . LYS A 1 106 ? -0.176 -10.824 -47.822 1.00 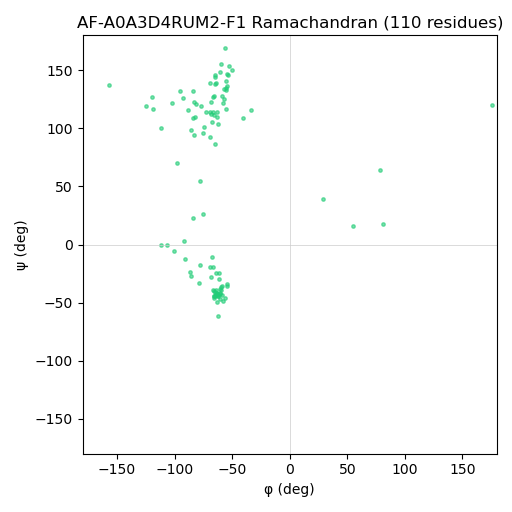66.06 106 LYS A C 1
ATOM 832 O O . LYS A 1 106 ? 0.792 -10.139 -48.118 1.00 66.06 106 LYS A O 1
ATOM 837 N N . GLY A 1 107 ? -0.698 -11.703 -48.685 1.00 61.41 107 GLY A N 1
ATOM 838 C CA . GLY A 1 107 ? -0.403 -11.736 -50.129 1.00 61.41 107 GLY A CA 1
ATOM 839 C C . GLY A 1 107 ? 1.071 -11.839 -50.552 1.00 61.41 107 GLY A C 1
ATOM 840 O O . GLY A 1 107 ? 1.384 -11.558 -51.709 1.00 61.41 107 GLY A O 1
ATOM 841 N N . TRP A 1 108 ? 1.985 -12.212 -49.654 1.00 61.97 108 TRP A N 1
ATOM 842 C CA . TRP A 1 108 ? 3.408 -12.292 -49.967 1.00 61.97 108 TRP A CA 1
ATOM 843 C C . TRP A 1 108 ? 3.653 -13.439 -50.945 1.00 61.97 108 TRP A C 1
ATOM 845 O O . TRP A 1 108 ? 3.500 -14.610 -50.605 1.00 61.97 108 TRP A O 1
ATOM 855 N N . ARG A 1 109 ? 4.040 -13.095 -52.175 1.00 54.12 109 ARG A N 1
ATOM 856 C CA . ARG A 1 109 ? 4.541 -14.054 -53.158 1.00 54.12 109 ARG A CA 1
ATOM 857 C C . ARG A 1 109 ? 6.046 -14.181 -52.965 1.00 54.12 109 ARG A C 1
ATOM 859 O O . ARG A 1 109 ? 6.769 -13.206 -53.175 1.00 54.12 109 ARG A O 1
ATOM 866 N N . PHE A 1 110 ? 6.515 -15.366 -52.584 1.00 45.69 110 PHE A N 1
ATOM 867 C CA . PHE A 1 110 ? 7.939 -15.677 -52.622 1.00 45.69 110 PHE A CA 1
ATOM 868 C C . PHE A 1 110 ? 8.385 -15.620 -54.089 1.00 45.69 110 PHE A C 1
ATOM 870 O O . PHE A 1 110 ? 7.939 -16.420 -54.908 1.00 45.69 110 PHE A O 1
ATOM 877 N N . LYS A 1 111 ? 9.180 -14.611 -54.459 1.00 45.56 111 LYS A N 1
ATOM 878 C CA . LYS A 1 111 ? 9.815 -14.565 -55.781 1.00 45.56 111 LYS A CA 1
ATOM 879 C C . LYS A 1 111 ? 11.089 -15.404 -55.711 1.00 45.56 111 LYS A C 1
ATOM 881 O O . LYS A 1 111 ? 12.112 -14.898 -55.250 1.00 45.56 111 LYS A O 1
ATOM 886 N N . GLY A 1 112 ? 10.979 -16.673 -56.100 1.00 47.16 112 GLY A N 1
ATOM 887 C CA . GLY A 1 112 ? 12.118 -17.514 -56.486 1.00 47.16 112 GLY A CA 1
ATOM 888 C C . GLY A 1 112 ? 12.599 -17.199 -57.897 1.00 47.16 112 GLY A C 1
ATOM 889 O O . GLY A 1 112 ? 11.788 -16.661 -58.682 1.00 47.16 112 GLY A O 1
#

Solvent-accessible surface area (backbone atoms only — not comparable to full-atom values): 8005 Å² total; per-residue (Å²): 132,86,79,82,76,84,75,78,79,91,72,57,75,92,65,62,42,74,66,52,54,52,50,54,51,52,52,50,56,49,49,55,51,48,52,54,51,51,51,48,51,57,56,73,56,63,64,75,63,83,72,88,73,70,79,68,64,76,60,58,68,66,68,68,78,71,92,76,83,93,74,85,68,78,76,78,72,94,73,83,64,94,56,78,87,60,82,82,88,77,88,82,92,84,77,71,87,85,69,59,94,84,64,76,80,81,79,78,73,84,84,122

Secondary structure (DSSP, 8-state):
------------GGG--HHHHHHHHHHHHHHHHHHHHHHHHHHHH----S---PPPHHHHHHH--S------PPPPPPPPPTTTT--------PPPTT--TT----------

Mean predicted aligned error: 19.99 Å